Protein AF-A0A6J6I5B0-F1 (afdb_monomer_lite)

Radius of gyration: 9.43 Å; chains: 1; bounding box: 27×18×21 Å

InterPro domains:
  IPR025629 Protein of unknown function DUF4287 [PF14117] (2-42)

Secondary structure (DSSP, 8-state):
-HHHHHHHHHTTTS-HHHHHHHHHHHH---HHHHHHHHHHHHHHHT-

pLDDT: mean 92.77, std 6.96, range [56.84, 97.44]

Structure (mmCIF, N/CA/C/O backbone):
data_AF-A0A6J6I5B0-F1
#
_entry.id   AF-A0A6J6I5B0-F1
#
loop_
_atom_site.group_PDB
_atom_site.id
_atom_site.type_symbol
_atom_site.label_atom_id
_atom_site.label_alt_id
_atom_site.label_comp_id
_atom_site.label_asym_id
_atom_site.label_entity_id
_atom_site.label_seq_id
_atom_site.pdbx_PDB_ins_code
_atom_site.Cartn_x
_atom_site.Cartn_y
_atom_site.Cartn_z
_atom_site.occupancy
_atom_site.B_iso_or_equiv
_atom_site.auth_seq_id
_atom_site.auth_comp_id
_atom_site.auth_asym_id
_atom_site.auth_atom_id
_atom_site.pdbx_PDB_model_num
ATOM 1 N N . MET A 1 1 ? -7.561 -11.035 -7.637 1.00 73.56 1 MET A N 1
ATOM 2 C CA . MET A 1 1 ? -7.923 -10.020 -6.617 1.00 73.56 1 MET A CA 1
ATOM 3 C C . MET A 1 1 ? -7.673 -10.505 -5.192 1.00 73.56 1 MET A C 1
ATOM 5 O O . MET A 1 1 ? -7.014 -9.792 -4.449 1.00 73.56 1 MET A O 1
ATOM 9 N N . GLU A 1 2 ? -8.109 -11.712 -4.814 1.00 85.38 2 GLU A N 1
ATOM 10 C CA . GLU A 1 2 ? -7.927 -12.227 -3.442 1.00 85.38 2 GLU A CA 1
ATOM 11 C C . GLU A 1 2 ? -6.470 -12.273 -2.959 1.00 85.38 2 GLU A C 1
ATOM 13 O O . GLU A 1 2 ? -6.202 -11.944 -1.805 1.00 85.38 2 GLU A O 1
ATOM 18 N N . TYR A 1 3 ? -5.518 -12.622 -3.835 1.00 90.88 3 TYR A N 1
ATOM 19 C CA . TYR A 1 3 ? -4.090 -12.617 -3.497 1.00 90.88 3 TYR A CA 1
ATOM 20 C C . TYR A 1 3 ? -3.625 -11.242 -2.996 1.00 90.88 3 TYR A C 1
ATOM 22 O O . TYR A 1 3 ? -3.052 -11.138 -1.915 1.00 90.88 3 TYR A O 1
ATOM 30 N N . TRP A 1 4 ? -3.941 -10.174 -3.732 1.00 91.94 4 TRP A N 1
ATOM 31 C CA . TRP A 1 4 ? -3.521 -8.814 -3.391 1.00 91.94 4 TRP A CA 1
ATOM 32 C C . TRP A 1 4 ? -4.169 -8.300 -2.111 1.00 91.94 4 TRP A C 1
ATOM 34 O O . TRP A 1 4 ? -3.518 -7.610 -1.335 1.00 91.94 4 TRP A O 1
ATOM 44 N N . PHE A 1 5 ? -5.413 -8.689 -1.833 1.00 91.44 5 PHE A N 1
ATOM 45 C CA . PHE A 1 5 ? -6.072 -8.319 -0.579 1.00 91.44 5 PHE A CA 1
ATOM 46 C C . PHE A 1 5 ? -5.444 -9.028 0.616 1.00 91.44 5 PHE A C 1
ATOM 48 O O . PHE A 1 5 ? -5.250 -8.407 1.656 1.00 91.44 5 PHE A O 1
ATOM 55 N N . LYS A 1 6 ? -5.052 -10.299 0.464 1.00 93.94 6 LYS A N 1
ATOM 56 C CA . LYS A 1 6 ? -4.300 -11.011 1.506 1.00 93.94 6 LYS A CA 1
ATOM 57 C C . LYS A 1 6 ? -2.957 -10.338 1.794 1.00 93.94 6 LYS A C 1
ATOM 59 O O . LYS A 1 6 ? -2.598 -10.216 2.961 1.00 93.94 6 LYS A O 1
ATOM 64 N N . GLN A 1 7 ? -2.240 -9.868 0.769 1.00 95.25 7 GLN A N 1
ATOM 65 C CA . GLN A 1 7 ? -0.987 -9.132 0.978 1.00 95.25 7 GLN A CA 1
ATOM 66 C C . GLN A 1 7 ? -1.233 -7.762 1.624 1.00 95.25 7 GLN A C 1
ATOM 68 O O . GLN A 1 7 ? -0.589 -7.432 2.615 1.00 95.25 7 GLN A O 1
ATOM 73 N N . LEU A 1 8 ? -2.223 -7.003 1.145 1.00 94.12 8 LEU A N 1
ATOM 74 C CA . LEU A 1 8 ? -2.562 -5.693 1.708 1.00 94.12 8 LEU A CA 1
ATOM 75 C C . LEU A 1 8 ? -3.107 -5.768 3.137 1.00 94.12 8 LEU A C 1
ATOM 77 O O . LEU A 1 8 ? -2.855 -4.864 3.929 1.00 94.12 8 LEU A O 1
ATOM 81 N N . ASN A 1 9 ? -3.758 -6.867 3.521 1.00 93.81 9 ASN A N 1
ATOM 82 C CA . ASN A 1 9 ? -4.184 -7.091 4.902 1.00 93.81 9 ASN A CA 1
ATOM 83 C C . ASN A 1 9 ? -3.010 -7.135 5.891 1.00 93.81 9 ASN A C 1
ATOM 85 O O . ASN A 1 9 ? -3.178 -6.704 7.033 1.00 93.81 9 ASN A O 1
ATOM 89 N N . LYS A 1 10 ? -1.822 -7.590 5.466 1.00 94.69 10 LYS A N 1
ATOM 90 C CA . LYS A 1 10 ? -0.605 -7.585 6.303 1.00 94.69 10 LYS A CA 1
ATOM 91 C C . LYS A 1 10 ? -0.120 -6.170 6.618 1.00 94.69 10 LYS A C 1
ATOM 93 O O . LYS A 1 10 ? 0.542 -5.954 7.624 1.00 94.69 10 LYS A O 1
ATOM 98 N N . VAL A 1 11 ? -0.462 -5.211 5.760 1.00 95.31 11 VAL A N 1
ATOM 99 C CA . VAL A 1 11 ? -0.034 -3.810 5.838 1.00 95.31 11 VAL A CA 1
ATOM 100 C C . VAL A 1 11 ? -1.214 -2.844 5.972 1.00 95.31 11 VAL A C 1
ATOM 102 O O . VAL A 1 11 ? -1.074 -1.655 5.700 1.00 95.31 11 VAL A O 1
ATOM 105 N N . LYS A 1 12 ? -2.380 -3.322 6.431 1.00 92.50 12 LYS A N 1
ATOM 106 C CA . LYS A 1 12 ? -3.626 -2.534 6.465 1.00 92.50 12 LYS A CA 1
ATOM 107 C C . LYS A 1 12 ? -3.545 -1.254 7.306 1.00 92.50 12 LYS A C 1
ATOM 109 O O . LYS A 1 12 ? -4.278 -0.310 7.041 1.00 92.50 12 LYS A O 1
ATOM 114 N N . THR A 1 13 ? -2.670 -1.230 8.313 1.00 93.38 13 THR A N 1
ATOM 115 C CA . THR A 1 13 ? -2.444 -0.080 9.205 1.00 93.38 13 THR A CA 1
ATOM 116 C C . THR A 1 13 ? -1.501 0.962 8.608 1.00 93.38 13 THR A C 1
ATOM 118 O O . THR A 1 13 ? -1.436 2.079 9.114 1.00 93.38 13 THR A O 1
ATOM 121 N N . LYS A 1 14 ? -0.775 0.620 7.536 1.00 95.19 14 LYS A N 1
ATOM 122 C CA . LYS A 1 14 ? 0.131 1.541 6.851 1.00 95.19 14 LYS A CA 1
ATOM 123 C C . LYS A 1 14 ? -0.644 2.565 6.024 1.00 95.19 14 LYS A C 1
ATOM 125 O O . LYS A 1 14 ? -1.771 2.320 5.576 1.00 95.19 14 LYS A O 1
ATOM 130 N N . THR A 1 15 ? -0.022 3.710 5.777 1.00 95.56 15 THR A N 1
ATOM 131 C CA . THR A 1 15 ? -0.561 4.749 4.895 1.00 95.56 15 THR A CA 1
ATOM 132 C C . THR A 1 15 ? -0.702 4.240 3.456 1.00 95.56 15 THR A C 1
ATOM 134 O O . THR A 1 15 ? -0.129 3.225 3.066 1.00 95.56 15 THR A O 1
ATOM 137 N N . HIS A 1 16 ? -1.480 4.955 2.634 1.00 95.12 16 HIS A N 1
ATOM 138 C CA . HIS A 1 16 ? -1.693 4.585 1.225 1.00 95.12 16 HIS A CA 1
ATOM 139 C C . HIS A 1 16 ? -0.368 4.391 0.477 1.00 95.12 16 HIS A C 1
ATOM 141 O O . HIS A 1 16 ? -0.153 3.366 -0.162 1.00 95.12 16 HIS A O 1
ATOM 147 N N . MET A 1 17 ? 0.546 5.353 0.610 1.00 96.25 17 MET A N 1
ATOM 148 C CA . MET A 1 17 ? 1.824 5.334 -0.100 1.00 96.25 17 MET A CA 1
ATOM 149 C C . MET A 1 17 ? 2.754 4.222 0.377 1.00 96.25 17 MET A C 1
ATOM 151 O O . MET A 1 17 ? 3.459 3.634 -0.438 1.00 96.25 17 MET A O 1
ATOM 155 N N . GLU A 1 18 ? 2.723 3.875 1.661 1.00 97.06 18 GLU A N 1
ATOM 156 C CA . GLU A 1 18 ? 3.485 2.739 2.180 1.00 97.06 18 GLU A CA 1
ATOM 157 C C . GLU A 1 18 ? 2.940 1.393 1.684 1.00 97.06 18 GLU A C 1
ATOM 159 O O . GLU A 1 18 ? 3.716 0.486 1.393 1.00 97.06 18 GLU A O 1
ATOM 164 N N . GLN A 1 19 ? 1.618 1.256 1.540 1.00 97.00 19 GLN A N 1
ATOM 165 C CA . GLN A 1 19 ? 1.015 0.061 0.941 1.00 97.00 19 GLN A CA 1
ATOM 166 C C . GLN A 1 19 ? 1.375 -0.061 -0.547 1.00 97.00 19 GLN A C 1
ATOM 168 O O . GLN A 1 19 ? 1.706 -1.149 -1.020 1.00 97.00 19 GLN A O 1
ATOM 173 N N . VAL A 1 20 ? 1.379 1.059 -1.280 1.00 96.94 20 VAL A N 1
ATOM 174 C CA . VAL A 1 20 ? 1.858 1.108 -2.672 1.00 96.94 20 VAL A CA 1
ATOM 175 C C . VAL A 1 20 ? 3.339 0.730 -2.744 1.00 96.94 20 VAL A C 1
ATOM 177 O O . VAL A 1 20 ? 3.722 -0.053 -3.611 1.00 96.94 20 VAL A O 1
ATOM 180 N N . ALA A 1 21 ? 4.170 1.246 -1.836 1.00 97.44 21 ALA A N 1
ATOM 181 C CA . ALA A 1 21 ? 5.586 0.899 -1.764 1.00 97.44 21 ALA A CA 1
ATOM 182 C C . ALA A 1 21 ? 5.789 -0.600 -1.504 1.00 97.44 21 ALA A C 1
ATOM 184 O O . ALA A 1 21 ? 6.533 -1.223 -2.248 1.00 97.44 21 ALA A O 1
ATOM 185 N N . PHE A 1 22 ? 5.063 -1.189 -0.552 1.00 96.94 22 PHE A N 1
ATOM 186 C CA . PHE A 1 22 ? 5.103 -2.626 -0.263 1.00 96.94 22 PHE A CA 1
ATOM 187 C C . PHE A 1 22 ? 4.783 -3.488 -1.496 1.00 96.94 22 PHE A C 1
ATOM 189 O O . PHE A 1 22 ? 5.507 -4.433 -1.795 1.00 96.94 22 PHE A O 1
ATOM 196 N N . LEU A 1 23 ? 3.751 -3.141 -2.274 1.00 96.69 23 LEU A N 1
ATOM 197 C CA . LEU A 1 23 ? 3.443 -3.869 -3.514 1.00 96.69 23 LEU A CA 1
ATOM 198 C C . LEU A 1 23 ? 4.535 -3.705 -4.580 1.00 96.69 23 LEU A C 1
ATOM 200 O O . LEU A 1 23 ? 4.813 -4.637 -5.335 1.00 96.69 23 LEU A O 1
ATOM 204 N N . LYS A 1 24 ? 5.165 -2.531 -4.647 1.00 96.56 24 LYS A N 1
ATOM 205 C CA . LYS A 1 24 ? 6.266 -2.279 -5.580 1.00 96.56 24 LYS A CA 1
ATOM 206 C C . LYS A 1 24 ? 7.529 -3.052 -5.198 1.00 96.56 24 LYS A C 1
ATOM 208 O O . LYS A 1 24 ? 8.156 -3.617 -6.086 1.00 96.56 24 LYS A O 1
ATOM 213 N N . THR A 1 25 ? 7.908 -3.057 -3.920 1.00 95.88 25 THR A N 1
ATOM 214 C CA . THR A 1 25 ? 9.173 -3.648 -3.453 1.00 95.88 25 THR A CA 1
ATOM 215 C C . THR A 1 25 ? 9.075 -5.159 -3.311 1.00 95.88 25 THR A C 1
ATOM 217 O O . THR A 1 25 ? 9.905 -5.870 -3.863 1.00 95.88 25 THR A O 1
ATOM 220 N N . GLU A 1 26 ? 8.036 -5.659 -2.642 1.00 95.19 26 GLU A N 1
ATOM 221 C CA . GLU A 1 26 ? 7.917 -7.084 -2.297 1.00 95.19 26 GLU A CA 1
ATOM 222 C C . GLU A 1 26 ? 7.317 -7.925 -3.425 1.00 95.19 26 GLU A C 1
ATOM 224 O O . GLU A 1 26 ? 7.501 -9.139 -3.479 1.00 95.19 26 GLU A O 1
ATOM 229 N N . HIS A 1 27 ? 6.563 -7.293 -4.325 1.00 94.69 27 HIS A N 1
ATOM 230 C CA . HIS A 1 27 ? 5.804 -7.995 -5.359 1.00 94.69 27 HIS A CA 1
ATOM 231 C C . HIS A 1 27 ? 6.095 -7.496 -6.777 1.00 94.69 27 HIS A C 1
ATOM 233 O O . HIS A 1 27 ? 5.374 -7.869 -7.703 1.00 94.69 27 HIS A O 1
ATOM 239 N N . ALA A 1 28 ? 7.127 -6.658 -6.947 1.00 93.81 28 ALA A N 1
ATOM 240 C CA . ALA A 1 28 ? 7.547 -6.090 -8.232 1.00 93.81 28 ALA A CA 1
ATOM 241 C C . ALA A 1 28 ? 6.387 -5.468 -9.038 1.00 93.81 28 ALA A C 1
ATOM 243 O O . ALA A 1 28 ? 6.376 -5.473 -10.271 1.00 93.81 28 ALA A O 1
ATOM 244 N N . MET A 1 29 ? 5.371 -4.942 -8.346 1.00 95.00 29 MET A N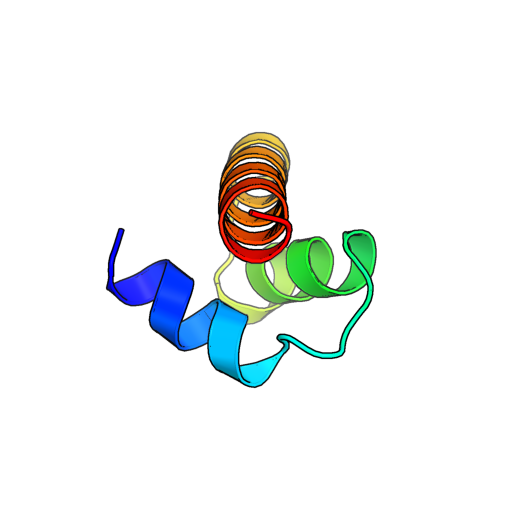 1
ATOM 245 C CA . MET A 1 29 ? 4.187 -4.402 -8.998 1.00 95.00 29 MET A CA 1
ATOM 246 C C . MET A 1 29 ? 4.470 -3.014 -9.581 1.00 95.00 29 MET A C 1
ATOM 248 O O . MET A 1 29 ? 5.017 -2.138 -8.912 1.00 95.00 29 MET A O 1
ATOM 252 N N . GLY A 1 30 ? 4.032 -2.777 -10.821 1.00 95.38 30 GLY A N 1
ATOM 253 C CA . GLY A 1 30 ? 4.108 -1.457 -11.450 1.00 95.38 30 GLY A CA 1
ATOM 2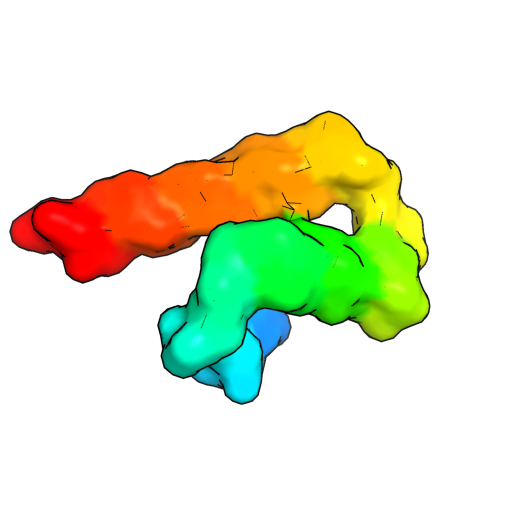54 C C . GLY A 1 30 ? 3.308 -0.389 -10.689 1.00 95.38 30 GLY A C 1
ATOM 255 O O . GLY A 1 30 ? 2.271 -0.680 -10.092 1.00 95.38 30 GLY A O 1
ATOM 256 N N . HIS A 1 31 ? 3.762 0.869 -10.739 1.00 94.62 31 HIS A N 1
ATOM 257 C CA . HIS A 1 31 ? 3.190 1.971 -9.949 1.00 94.62 31 HIS A CA 1
ATOM 258 C C . HIS A 1 31 ? 1.680 2.164 -10.165 1.00 94.62 31 HIS A C 1
ATOM 260 O O . HIS A 1 31 ? 0.936 2.245 -9.191 1.00 94.62 31 HIS A O 1
ATOM 266 N N . GLY A 1 32 ? 1.221 2.193 -11.422 1.00 95.38 32 GLY A N 1
ATOM 267 C CA . GLY A 1 32 ? -0.199 2.370 -11.745 1.00 95.38 32 GLY A CA 1
ATOM 268 C C . GLY A 1 32 ? -1.077 1.246 -11.190 1.00 95.38 32 GLY A C 1
ATOM 269 O O . GLY A 1 32 ? -2.107 1.513 -10.575 1.00 95.38 32 GLY A O 1
ATOM 270 N N . HIS A 1 33 ? 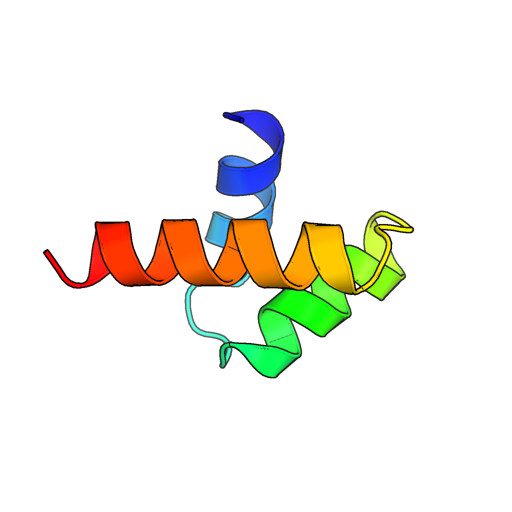-0.627 -0.006 -11.317 1.00 95.31 33 HIS A N 1
ATOM 271 C CA . HIS A 1 33 ? -1.346 -1.167 -10.787 1.00 95.31 33 HIS A CA 1
ATOM 272 C C . HIS A 1 33 ? -1.382 -1.171 -9.255 1.00 95.31 33 HIS A C 1
ATOM 274 O O . HIS A 1 33 ? -2.445 -1.382 -8.670 1.00 95.31 33 HIS A O 1
ATOM 280 N N . ALA A 1 34 ? -0.253 -0.876 -8.602 1.00 96.88 34 ALA A N 1
ATOM 281 C CA . ALA A 1 34 ? -0.185 -0.795 -7.146 1.00 96.88 34 ALA A CA 1
ATOM 282 C C . ALA A 1 34 ? -1.107 0.304 -6.610 1.00 96.88 34 ALA A C 1
ATOM 284 O O . ALA A 1 34 ? -1.873 0.071 -5.676 1.00 96.88 34 ALA A O 1
ATOM 285 N N . ASN A 1 35 ? -1.090 1.477 -7.243 1.00 96.94 35 ASN A N 1
ATOM 286 C CA . AS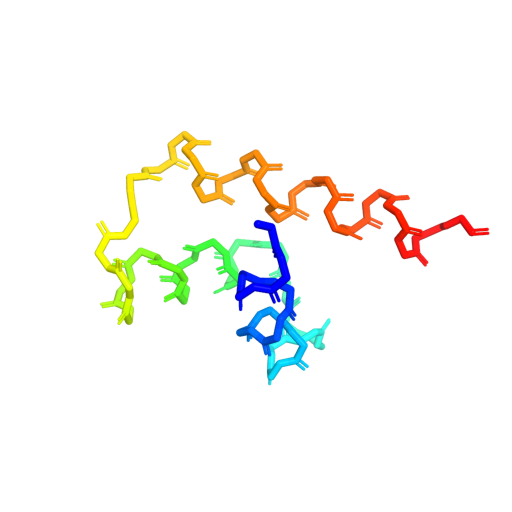N A 1 35 ? -1.930 2.594 -6.839 1.00 96.94 35 ASN A CA 1
ATOM 287 C C . ASN A 1 35 ? -3.427 2.264 -6.980 1.00 96.94 35 ASN A C 1
ATOM 289 O O . ASN A 1 35 ? -4.192 2.477 -6.040 1.00 96.94 35 ASN A O 1
ATOM 293 N N . ALA A 1 36 ? -3.834 1.666 -8.106 1.00 96.25 36 ALA A N 1
ATOM 294 C CA . ALA A 1 36 ? -5.227 1.292 -8.354 1.00 96.25 36 ALA A CA 1
ATOM 295 C C . ALA A 1 36 ? -5.761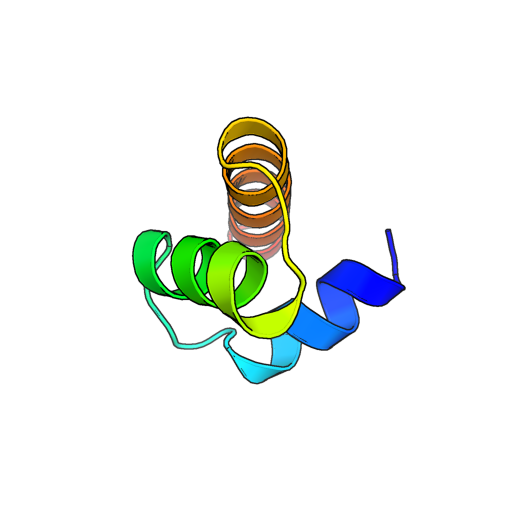 0.276 -7.330 1.00 96.25 36 ALA A C 1
ATOM 297 O O . ALA A 1 36 ? -6.859 0.447 -6.797 1.00 96.25 36 ALA A O 1
ATOM 298 N N . ILE A 1 37 ? -4.980 -0.764 -7.016 1.00 94.94 37 ILE A N 1
ATOM 299 C CA . ILE A 1 37 ? -5.402 -1.804 -6.067 1.00 94.94 37 ILE A CA 1
ATOM 300 C C . ILE A 1 37 ? -5.513 -1.233 -4.649 1.00 94.94 37 ILE A C 1
ATOM 302 O O . ILE A 1 37 ? -6.514 -1.483 -3.974 1.00 94.94 37 ILE A O 1
ATOM 306 N N . VAL A 1 38 ? -4.525 -0.456 -4.194 1.00 95.88 38 VAL A N 1
ATOM 307 C CA . VAL A 1 38 ? -4.557 0.144 -2.850 1.00 95.88 38 VAL A CA 1
ATOM 308 C C . VAL A 1 38 ? -5.726 1.123 -2.728 1.00 95.88 38 VAL A C 1
ATOM 310 O O . VAL A 1 38 ? -6.474 1.054 -1.752 1.00 95.88 38 VAL A O 1
ATOM 313 N N . ALA A 1 39 ? -5.944 1.974 -3.736 1.00 95.62 39 ALA A N 1
ATOM 314 C CA . ALA A 1 39 ? -7.069 2.908 -3.754 1.00 95.62 39 ALA A CA 1
ATOM 315 C C . ALA A 1 39 ? -8.412 2.171 -3.654 1.00 95.62 39 ALA A C 1
ATOM 317 O O . ALA A 1 39 ? -9.245 2.519 -2.816 1.00 95.62 39 ALA A O 1
ATOM 318 N N . TYR A 1 40 ? -8.592 1.106 -4.442 1.00 94.56 40 TYR A N 1
ATOM 319 C CA . TYR A 1 40 ? -9.797 0.281 -4.403 1.00 94.56 40 TYR A CA 1
ATOM 320 C C . TYR A 1 40 ? -10.030 -0.346 -3.020 1.00 94.56 40 TYR A C 1
ATOM 322 O O . TYR A 1 40 ? -11.137 -0.281 -2.486 1.00 94.56 40 TYR A O 1
ATOM 330 N N . VAL A 1 41 ? -8.996 -0.939 -2.414 1.00 92.69 41 VAL A N 1
ATOM 331 C CA . VAL A 1 41 ? -9.112 -1.600 -1.103 1.00 92.69 41 VAL A CA 1
ATOM 332 C C . VAL A 1 41 ? -9.457 -0.602 -0.003 1.00 92.69 41 VAL A C 1
ATOM 334 O O . VAL A 1 41 ? -10.332 -0.882 0.814 1.00 92.69 41 VAL A O 1
ATOM 337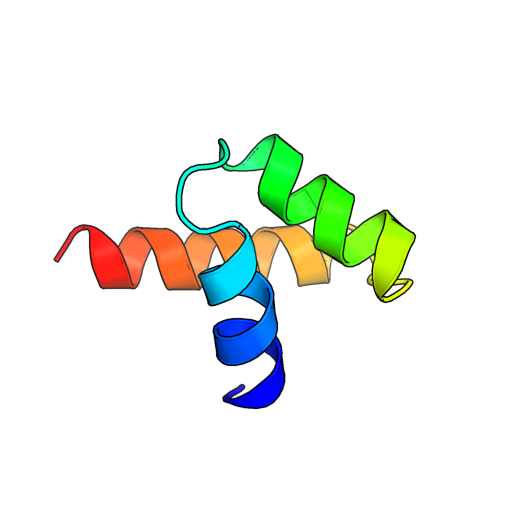 N N . LYS A 1 42 ? -8.823 0.575 0.004 1.00 91.06 42 LYS A N 1
ATOM 338 C CA . LYS A 1 42 ? -9.109 1.617 0.999 1.00 91.06 42 LYS A CA 1
ATOM 339 C C . LYS A 1 42 ? -10.503 2.210 0.822 1.00 91.06 42 LYS A C 1
ATOM 341 O O . LYS A 1 42 ? -11.202 2.377 1.815 1.00 91.06 42 LYS A O 1
ATOM 346 N N . ALA A 1 43 ? -10.933 2.455 -0.416 1.00 92.75 43 ALA A N 1
ATOM 347 C CA . ALA A 1 43 ? -12.296 2.899 -0.703 1.00 92.75 43 ALA A CA 1
ATOM 348 C C . ALA A 1 43 ? -13.342 1.863 -0.258 1.00 92.75 43 ALA A C 1
ATOM 350 O O . ALA A 1 43 ? -14.384 2.230 0.275 1.00 92.75 43 ALA A O 1
ATOM 351 N N . LYS A 1 44 ? -13.049 0.565 -0.424 1.00 89.69 44 LYS A N 1
ATOM 352 C CA . LYS A 1 44 ? -13.916 -0.521 0.049 1.00 89.69 44 LYS A CA 1
ATOM 353 C C . LYS A 1 44 ? -13.951 -0.638 1.579 1.00 89.69 44 LYS A C 1
ATOM 355 O O . LYS A 1 44 ? -14.982 -1.023 2.107 1.00 89.69 44 LYS A O 1
ATOM 360 N N . ALA A 1 45 ? -12.850 -0.342 2.272 1.00 84.00 45 ALA A N 1
ATOM 361 C CA . ALA A 1 45 ? -12.758 -0.414 3.735 1.00 84.00 45 ALA A CA 1
ATOM 362 C C . ALA A 1 45 ? -13.328 0.820 4.458 1.00 84.00 45 ALA A C 1
ATOM 364 O O . ALA A 1 45 ? -13.637 0.742 5.640 1.00 84.00 45 ALA A O 1
ATOM 365 N N . ALA A 1 46 ? -13.435 1.957 3.766 1.00 79.81 46 ALA A N 1
ATOM 366 C CA . ALA A 1 46 ? -14.042 3.185 4.282 1.00 79.81 46 ALA A CA 1
ATOM 367 C C . ALA A 1 46 ? -15.582 3.195 4.184 1.00 79.81 46 ALA A C 1
ATOM 369 O O . ALA A 1 46 ? -16.202 4.212 4.489 1.00 79.81 46 ALA A O 1
ATOM 370 N N . LYS A 1 47 ? -16.179 2.097 3.716 1.00 56.84 47 LYS A N 1
ATOM 371 C CA . LYS A 1 47 ? -17.612 1.915 3.503 1.00 56.84 47 LYS A CA 1
ATOM 372 C C . LYS A 1 47 ? -18.135 0.853 4.459 1.00 56.84 47 LYS A C 1
ATOM 374 O O . LYS A 1 47 ? -19.277 1.031 4.927 1.00 56.84 47 LYS A O 1
#

Sequence (47 aa):
MEYWFKQLNKVKTKTHMEQVAFLKTEHAMGHGHANAIVAYVKAKAAK

Organism: NCBI:txid449393

Foldseek 3Di:
DVVLVVVCVVVVVPDLVVQLVCCCPVVVDDNVVSNVVSVVVVVVVVD